Protein AF-A0A062X358-F1 (afdb_monomer_lite)

Foldseek 3Di:
DPVPVVVVVVVLLVVLLVVLLVCLLVCLLALDDLCNSQVSSVHHSLVQQVVNCVVPVGGSVVSSVVSLVVQLVVVVVVVPDDNVRSCNRRNVLEAEDQCQQVVVVVCVVVVWAWPADFDQDSRGWTWTWTADPVRRIHIYTHDD

Radius of gyration: 17.45 Å; chains: 1; bounding box: 49×27×59 Å

pLDDT: mean 87.18, std 8.8, range [48.97, 96.94]

Sequence (144 aa):
MTSRPVAARRLIDLARLRRVRDRIDREYARPLDVEALARGAHMSAGHLSREFRLAYGESPYAYLMARRIERAMALLRRGDLSVTEVCFAVGCSSLATAALDGTFARLQASGAEVVQEPTEQPYGVRDCASRDPAGNLIRINELR

Structure (mmCIF, N/CA/C/O backbone):
data_AF-A0A062X358-F1
#
_entry.id   AF-A0A062X358-F1
#
loop_
_atom_site.group_PDB
_atom_site.id
_atom_site.type_symbol
_atom_site.label_atom_id
_atom_site.label_alt_id
_atom_site.label_comp_id
_atom_site.label_asym_id
_atom_site.label_entity_id
_atom_site.label_seq_id
_atom_site.pdbx_PDB_ins_code
_atom_site.Cartn_x
_atom_site.Cartn_y
_atom_site.Cartn_z
_atom_site.occupancy
_atom_site.B_iso_or_equiv
_atom_site.auth_seq_id
_atom_site.auth_comp_id
_atom_site.auth_asym_id
_atom_site.auth_atom_id
_atom_site.pdbx_PDB_model_num
ATOM 1 N N . MET A 1 1 ? 24.614 -3.496 -34.310 1.00 48.97 1 MET A N 1
ATOM 2 C CA . MET A 1 1 ? 23.513 -4.493 -34.318 1.00 48.97 1 MET A CA 1
ATOM 3 C C . MET A 1 1 ? 23.232 -5.046 -32.907 1.00 48.97 1 MET A C 1
ATOM 5 O O . MET A 1 1 ? 23.305 -6.246 -32.696 1.00 48.97 1 MET A O 1
ATOM 9 N N . THR A 1 2 ? 22.865 -4.200 -31.932 1.00 52.94 2 THR A N 1
ATOM 10 C CA . THR A 1 2 ? 22.602 -4.612 -30.525 1.00 52.94 2 THR A CA 1
ATOM 11 C C . THR A 1 2 ? 21.231 -4.171 -29.981 1.00 52.94 2 THR A C 1
ATOM 13 O O . THR A 1 2 ? 20.929 -4.397 -28.814 1.00 52.94 2 THR A O 1
ATOM 16 N N . SER A 1 3 ? 20.348 -3.590 -30.804 1.00 60.31 3 SER A N 1
ATOM 17 C CA . SER A 1 3 ? 19.077 -3.004 -30.327 1.00 60.31 3 SER A CA 1
ATOM 18 C C . SER A 1 3 ? 17.925 -3.998 -30.127 1.00 60.31 3 SER A C 1
ATOM 20 O O . SER A 1 3 ? 17.006 -3.729 -29.355 1.00 60.31 3 SER A O 1
ATOM 22 N N . ARG A 1 4 ? 17.949 -5.158 -30.795 1.00 60.16 4 ARG A N 1
ATOM 23 C CA . ARG A 1 4 ? 16.839 -6.131 -30.782 1.00 60.16 4 ARG A CA 1
ATOM 24 C C . ARG A 1 4 ? 16.645 -6.858 -29.430 1.00 60.16 4 ARG A C 1
ATOM 26 O O . ARG A 1 4 ? 15.493 -6.992 -29.020 1.00 60.16 4 ARG A O 1
ATOM 33 N N . PRO A 1 5 ? 17.703 -7.252 -28.689 1.00 69.12 5 PRO A N 1
ATOM 34 C CA . PRO A 1 5 ? 17.562 -7.848 -27.354 1.00 69.12 5 PRO A CA 1
ATOM 35 C C . PRO A 1 5 ? 17.050 -6.848 -26.306 1.00 69.12 5 PRO A C 1
ATOM 37 O O . PRO A 1 5 ? 16.218 -7.191 -25.469 1.00 69.12 5 PRO A O 1
ATOM 40 N N . VAL A 1 6 ? 17.500 -5.590 -26.386 1.00 75.75 6 VAL A N 1
ATOM 41 C CA . VAL A 1 6 ? 17.104 -4.518 -25.456 1.00 75.75 6 VAL A CA 1
ATOM 42 C C . VAL A 1 6 ? 15.635 -4.137 -25.650 1.00 75.75 6 VAL A C 1
ATOM 44 O O . VAL A 1 6 ? 14.903 -3.997 -24.673 1.00 75.75 6 VAL A O 1
ATOM 47 N N . ALA A 1 7 ? 15.174 -4.025 -26.900 1.00 78.31 7 ALA A N 1
ATOM 48 C CA . ALA A 1 7 ? 13.772 -3.740 -27.203 1.00 78.31 7 ALA A CA 1
ATOM 49 C C . ALA A 1 7 ? 12.834 -4.865 -26.728 1.00 78.31 7 ALA A C 1
ATOM 51 O O . ALA A 1 7 ? 11.829 -4.590 -26.074 1.00 78.31 7 ALA A O 1
ATOM 52 N N . ALA A 1 8 ? 13.190 -6.131 -26.980 1.00 80.56 8 ALA A N 1
ATOM 53 C CA . ALA A 1 8 ? 12.416 -7.279 -26.503 1.00 80.56 8 ALA A CA 1
ATOM 54 C C . ALA A 1 8 ? 12.339 -7.315 -24.968 1.00 80.56 8 ALA A C 1
ATOM 56 O O . ALA A 1 8 ? 11.270 -7.557 -24.405 1.00 80.56 8 ALA A O 1
ATOM 57 N N . ARG A 1 9 ? 13.447 -7.003 -24.282 1.00 84.06 9 ARG A N 1
ATOM 58 C CA . ARG A 1 9 ? 13.462 -6.937 -22.820 1.00 84.06 9 ARG A CA 1
ATOM 59 C C . ARG A 1 9 ? 12.553 -5.833 -22.277 1.00 84.06 9 ARG A C 1
ATOM 61 O O . ARG A 1 9 ? 11.769 -6.102 -21.372 1.00 84.06 9 ARG A O 1
ATOM 68 N N . ARG A 1 10 ? 12.591 -4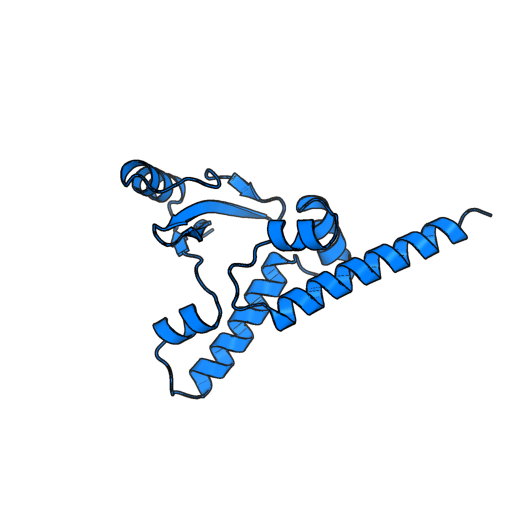.637 -22.873 1.00 86.12 10 ARG A N 1
ATOM 69 C CA . ARG A 1 10 ? 11.703 -3.523 -22.498 1.00 86.12 10 ARG A CA 1
ATOM 70 C C . ARG A 1 10 ? 10.225 -3.883 -22.645 1.00 86.12 10 ARG A C 1
ATOM 72 O O . ARG A 1 10 ? 9.439 -3.562 -21.763 1.00 86.12 10 ARG A O 1
ATOM 79 N N . LEU A 1 11 ? 9.845 -4.584 -23.715 1.00 90.38 11 LEU A N 1
ATOM 80 C CA . LEU A 1 11 ? 8.461 -5.037 -23.907 1.00 90.38 11 LEU A CA 1
ATOM 81 C C . LEU A 1 11 ? 8.021 -6.033 -22.824 1.00 90.38 11 LEU A C 1
ATOM 83 O O . LEU A 1 11 ? 6.904 -5.934 -22.318 1.00 90.38 11 LEU A O 1
ATOM 87 N N . ILE A 1 12 ? 8.899 -6.963 -22.434 1.00 89.75 12 ILE A N 1
ATOM 88 C CA . ILE A 1 12 ? 8.629 -7.914 -21.344 1.00 89.75 12 ILE A CA 1
ATOM 89 C C . ILE A 1 12 ? 8.436 -7.177 -20.018 1.00 89.75 12 ILE A C 1
ATOM 91 O O . ILE A 1 12 ? 7.502 -7.488 -19.275 1.00 89.75 12 ILE A O 1
ATOM 95 N N . ASP A 1 13 ? 9.297 -6.205 -19.721 1.00 89.94 13 ASP A N 1
ATOM 96 C CA . ASP A 1 13 ? 9.214 -5.445 -18.477 1.00 89.94 13 ASP A CA 1
ATOM 97 C C . ASP A 1 13 ? 7.946 -4.570 -18.452 1.00 89.94 13 ASP A C 1
ATOM 99 O O . ASP A 1 13 ? 7.197 -4.633 -17.479 1.00 89.94 13 ASP A O 1
ATOM 103 N N . LEU A 1 14 ? 7.578 -3.904 -19.553 1.00 92.56 14 LEU A N 1
ATOM 104 C CA . LEU A 1 14 ? 6.293 -3.194 -19.666 1.00 92.56 14 LEU A CA 1
ATOM 105 C C . LEU A 1 14 ? 5.080 -4.121 -19.488 1.00 92.56 14 LEU A C 1
ATOM 107 O O . LEU A 1 14 ? 4.120 -3.758 -18.809 1.00 92.56 14 LEU A O 1
ATOM 111 N N . ALA A 1 15 ? 5.118 -5.339 -20.037 1.00 94.81 15 ALA A N 1
ATOM 112 C CA . ALA A 1 15 ? 4.051 -6.318 -19.834 1.00 94.81 15 ALA A CA 1
ATOM 113 C C . ALA A 1 15 ? 3.939 -6.759 -18.362 1.00 94.81 15 ALA A C 1
ATOM 115 O O . ALA A 1 15 ? 2.835 -6.980 -17.862 1.00 94.81 15 ALA A O 1
ATOM 116 N N . ARG A 1 16 ? 5.064 -6.868 -17.639 1.00 94.94 16 ARG A N 1
ATOM 117 C CA . ARG A 1 16 ? 5.069 -7.131 -16.188 1.00 94.94 16 ARG A CA 1
ATOM 118 C C . ARG A 1 16 ? 4.468 -5.965 -15.408 1.00 94.94 16 ARG A C 1
ATOM 120 O O . ARG A 1 16 ? 3.607 -6.208 -14.568 1.00 94.94 16 ARG A O 1
ATOM 127 N N . LEU A 1 17 ? 4.861 -4.731 -15.717 1.00 96.56 17 LEU A N 1
ATOM 128 C CA . LEU A 1 17 ? 4.330 -3.529 -15.065 1.00 96.56 17 LEU A CA 1
ATOM 129 C C . LEU A 1 17 ? 2.823 -3.367 -15.301 1.00 96.56 17 LEU A C 1
ATOM 131 O O . LEU A 1 17 ? 2.082 -3.086 -14.359 1.00 96.56 17 LEU A O 1
ATOM 135 N N . ARG A 1 18 ? 2.345 -3.651 -16.518 1.00 96.69 18 ARG A N 1
ATOM 136 C CA . ARG A 1 18 ? 0.909 -3.666 -16.824 1.00 96.69 18 ARG A CA 1
ATOM 137 C C . ARG A 1 18 ? 0.158 -4.693 -15.981 1.00 96.69 18 ARG A C 1
ATOM 139 O O . ARG A 1 18 ? -0.851 -4.349 -15.383 1.00 96.69 18 ARG A O 1
ATOM 146 N N . ARG A 1 19 ? 0.681 -5.918 -15.850 1.00 95.94 19 ARG A N 1
ATOM 147 C CA . ARG A 1 19 ? 0.071 -6.940 -14.980 1.00 95.94 19 ARG A CA 1
ATOM 148 C C . ARG A 1 19 ? 0.013 -6.515 -13.513 1.00 95.94 19 ARG A C 1
ATOM 150 O O . ARG A 1 19 ? -0.948 -6.855 -12.830 1.00 95.94 19 ARG A O 1
ATOM 157 N N . VAL A 1 20 ? 1.018 -5.785 -13.023 1.00 96.38 20 VAL A N 1
ATOM 158 C CA . VAL A 1 20 ? 0.995 -5.214 -11.666 1.00 96.38 20 VAL A CA 1
ATOM 159 C C . VAL A 1 20 ? -0.146 -4.212 -11.530 1.00 96.38 20 VAL A C 1
ATOM 161 O O . VAL A 1 20 ? -0.925 -4.322 -10.587 1.00 96.38 20 VAL A O 1
ATOM 164 N N . ARG A 1 21 ? -0.288 -3.286 -12.484 1.00 96.94 21 ARG A N 1
ATOM 165 C CA . ARG A 1 21 ? -1.385 -2.310 -12.498 1.00 96.94 21 ARG A CA 1
ATOM 166 C C . ARG A 1 21 ? -2.756 -2.990 -12.555 1.00 96.94 21 ARG A C 1
ATOM 168 O O . ARG A 1 21 ? -3.600 -2.707 -11.713 1.00 96.94 21 ARG A O 1
ATOM 175 N N . ASP A 1 22 ? -2.938 -3.941 -13.470 1.00 96.62 22 ASP A N 1
ATOM 176 C CA . ASP A 1 22 ? -4.192 -4.691 -13.621 1.00 96.62 22 ASP A CA 1
ATOM 177 C C . ASP A 1 22 ? -4.554 -5.441 -12.325 1.00 96.62 22 ASP A C 1
ATOM 179 O O . ASP A 1 22 ? -5.718 -5.512 -11.924 1.00 96.62 22 ASP A O 1
ATOM 183 N N . ARG A 1 23 ? -3.548 -5.985 -11.626 1.00 95.19 23 ARG A N 1
ATOM 184 C CA . ARG A 1 23 ? -3.743 -6.625 -10.323 1.00 95.19 23 ARG A CA 1
ATOM 185 C C . ARG A 1 23 ? -4.171 -5.622 -9.255 1.00 95.19 23 ARG A C 1
ATOM 187 O O . ARG A 1 23 ? -5.081 -5.946 -8.499 1.00 95.19 23 ARG A O 1
ATOM 194 N N . ILE A 1 24 ? -3.556 -4.439 -9.190 1.00 94.56 24 ILE A N 1
ATOM 195 C CA . ILE A 1 24 ? -3.981 -3.377 -8.263 1.00 94.56 24 ILE A CA 1
ATOM 196 C C . ILE A 1 24 ? -5.445 -3.009 -8.527 1.00 94.56 24 ILE A C 1
ATOM 198 O O . ILE A 1 24 ? -6.247 -3.003 -7.599 1.00 94.56 24 ILE A O 1
ATOM 202 N N . ASP A 1 25 ? -5.812 -2.784 -9.788 1.00 95.44 25 ASP A N 1
ATOM 203 C CA . ASP A 1 25 ? -7.169 -2.385 -10.174 1.00 95.44 25 ASP A CA 1
ATOM 204 C C . ASP A 1 25 ? -8.234 -3.419 -9.795 1.00 95.44 25 ASP A C 1
ATOM 206 O O . ASP A 1 25 ? -9.351 -3.054 -9.421 1.00 95.44 25 ASP A O 1
ATOM 210 N N . ARG A 1 26 ? -7.891 -4.707 -9.870 1.00 94.94 26 ARG A N 1
ATOM 211 C CA . ARG A 1 26 ? -8.790 -5.815 -9.530 1.00 94.94 26 ARG A CA 1
ATOM 212 C C . ARG A 1 26 ? -8.833 -6.122 -8.034 1.00 94.94 26 ARG A C 1
ATOM 214 O O . ARG A 1 26 ? -9.875 -6.516 -7.522 1.00 94.94 26 ARG A O 1
ATOM 221 N N . GLU A 1 27 ? -7.701 -6.008 -7.346 1.00 92.44 27 GLU A N 1
ATOM 222 C CA . GLU A 1 27 ? -7.503 -6.526 -5.986 1.00 92.44 27 GLU A CA 1
ATOM 223 C C . GLU A 1 27 ? -7.247 -5.421 -4.951 1.00 92.44 27 GLU A C 1
ATOM 225 O O . GLU A 1 27 ? -6.766 -5.719 -3.859 1.00 92.44 27 GLU A O 1
ATOM 230 N N . TYR A 1 28 ? -7.582 -4.160 -5.252 1.00 90.94 28 TYR A N 1
ATOM 231 C CA . TYR A 1 28 ? -7.297 -3.007 -4.384 1.00 90.94 28 TYR A CA 1
ATOM 232 C C . TYR A 1 28 ? -7.769 -3.186 -2.931 1.00 90.94 28 TYR A C 1
ATOM 234 O O . TYR A 1 28 ? -7.111 -2.697 -2.014 1.00 90.94 28 TYR A O 1
ATOM 242 N N . ALA A 1 29 ? -8.878 -3.899 -2.710 1.00 88.19 29 ALA A N 1
ATOM 243 C CA . ALA A 1 29 ? -9.462 -4.121 -1.386 1.00 88.19 29 ALA A CA 1
ATOM 244 C C . ALA A 1 29 ? -8.742 -5.197 -0.552 1.00 88.19 29 ALA A C 1
ATOM 246 O O . ALA A 1 29 ? -8.976 -5.313 0.647 1.00 88.19 29 ALA A O 1
ATOM 247 N N . ARG A 1 30 ? -7.860 -6.001 -1.159 1.00 85.56 30 ARG A N 1
ATOM 248 C CA . ARG A 1 30 ? -7.078 -7.016 -0.436 1.00 85.56 30 ARG A CA 1
ATOM 249 C C . ARG A 1 30 ? -5.952 -6.352 0.367 1.00 85.56 30 ARG A C 1
ATOM 251 O O . ARG A 1 30 ? -5.548 -5.242 0.012 1.00 85.56 30 ARG A O 1
ATOM 258 N N . PRO A 1 31 ? -5.387 -7.023 1.393 1.00 76.19 31 PRO A N 1
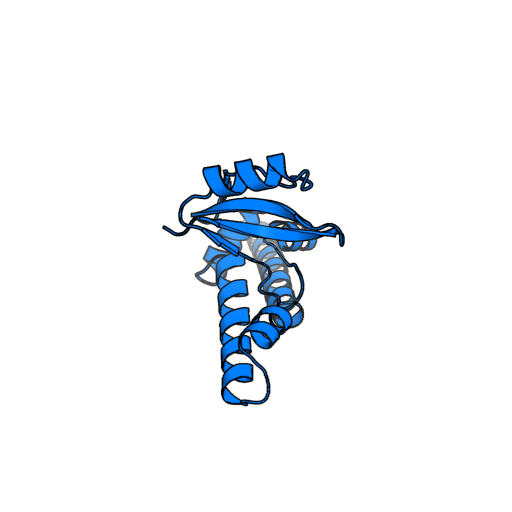ATOM 259 C CA . PRO A 1 31 ? -4.173 -6.575 2.082 1.00 76.19 31 PRO A CA 1
ATOM 260 C C . PRO A 1 31 ? -2.963 -6.686 1.139 1.00 76.19 31 PRO A C 1
ATOM 262 O O . PRO A 1 31 ? -2.166 -7.619 1.200 1.00 76.19 31 PRO A O 1
ATOM 265 N N . LEU A 1 32 ? -2.897 -5.762 0.185 1.00 78.38 32 LEU A N 1
ATOM 266 C CA . LEU A 1 32 ? -1.920 -5.707 -0.884 1.00 78.38 32 LEU A CA 1
ATOM 267 C C . LEU A 1 32 ? -0.859 -4.666 -0.533 1.00 78.38 32 LEU A C 1
ATOM 269 O O . LEU A 1 32 ? -1.186 -3.517 -0.244 1.00 78.38 32 LEU A O 1
ATOM 273 N N . ASP A 1 33 ? 0.404 -5.072 -0.589 1.00 79.38 33 ASP A N 1
ATOM 274 C CA . ASP A 1 33 ? 1.562 -4.203 -0.418 1.00 79.38 33 ASP A CA 1
ATOM 275 C C . ASP A 1 33 ? 2.513 -4.302 -1.623 1.00 79.38 33 ASP A C 1
ATOM 277 O O . ASP A 1 33 ? 2.352 -5.136 -2.525 1.00 79.38 33 ASP A O 1
ATOM 281 N N . VAL A 1 34 ? 3.505 -3.408 -1.664 1.00 83.94 34 VAL A N 1
ATOM 282 C CA . VAL A 1 34 ? 4.486 -3.349 -2.761 1.00 83.94 34 VAL A CA 1
ATOM 283 C C . VAL A 1 34 ? 5.269 -4.658 -2.872 1.00 83.94 34 VAL A C 1
ATOM 285 O O . VAL A 1 34 ? 5.555 -5.110 -3.979 1.00 83.94 34 VAL A O 1
ATOM 288 N N . GLU A 1 35 ? 5.556 -5.310 -1.748 1.00 85.38 35 GLU A N 1
ATOM 289 C CA . GLU A 1 35 ? 6.264 -6.590 -1.702 1.00 85.38 35 GLU A CA 1
ATOM 290 C C . GLU A 1 35 ? 5.449 -7.725 -2.343 1.00 85.38 35 GLU A C 1
ATOM 292 O O . GLU A 1 35 ? 5.957 -8.488 -3.169 1.00 85.38 35 GLU A O 1
ATOM 297 N N . ALA A 1 36 ? 4.153 -7.826 -2.043 1.00 86.44 36 ALA A N 1
ATOM 298 C CA . ALA A 1 36 ? 3.253 -8.802 -2.650 1.00 86.44 36 ALA A CA 1
ATOM 299 C C . ALA A 1 36 ? 3.084 -8.582 -4.158 1.00 86.44 36 ALA A C 1
ATOM 301 O O . ALA A 1 36 ? 2.944 -9.555 -4.912 1.00 86.44 36 ALA A O 1
ATOM 302 N N . LEU A 1 37 ? 3.099 -7.328 -4.611 1.00 90.25 37 LEU A N 1
ATOM 303 C CA . LEU A 1 37 ? 3.092 -6.977 -6.031 1.00 90.25 37 LEU A CA 1
ATOM 304 C C . LEU A 1 37 ? 4.406 -7.373 -6.715 1.00 90.25 37 LEU A C 1
ATOM 306 O O . LEU A 1 37 ? 4.378 -8.010 -7.769 1.00 90.25 37 LEU A O 1
ATOM 310 N N . ALA A 1 38 ? 5.539 -7.059 -6.088 1.00 91.25 38 ALA A N 1
ATOM 311 C CA . ALA A 1 38 ? 6.876 -7.344 -6.596 1.00 91.25 38 ALA A CA 1
ATOM 312 C C . ALA A 1 38 ? 7.128 -8.849 -6.746 1.00 91.25 38 ALA A C 1
ATOM 314 O O . ALA A 1 38 ? 7.565 -9.293 -7.813 1.00 91.25 38 ALA A O 1
ATOM 315 N N . ARG A 1 39 ? 6.724 -9.649 -5.747 1.00 90.69 39 ARG A N 1
ATOM 316 C CA . ARG A 1 39 ? 6.752 -11.120 -5.826 1.00 90.69 39 ARG A CA 1
ATOM 317 C C . ARG A 1 39 ? 5.985 -11.645 -7.041 1.00 90.69 39 ARG A C 1
ATOM 319 O O . ARG A 1 39 ? 6.510 -12.475 -7.776 1.00 90.69 39 ARG A O 1
ATOM 326 N N . GLY A 1 40 ? 4.784 -11.121 -7.298 1.00 88.31 40 GLY A N 1
ATOM 327 C CA . GLY A 1 40 ? 3.970 -11.512 -8.458 1.00 88.31 40 GLY A CA 1
ATOM 328 C C . GLY A 1 40 ? 4.542 -11.073 -9.814 1.00 88.31 40 GLY A C 1
ATOM 329 O O . GLY A 1 40 ? 4.195 -11.649 -10.842 1.00 88.31 40 GLY A O 1
ATOM 330 N N . ALA A 1 41 ? 5.423 -10.070 -9.831 1.00 91.38 41 ALA A N 1
ATOM 331 C CA . ALA A 1 41 ? 6.099 -9.580 -11.032 1.00 91.38 41 ALA A CA 1
ATOM 332 C C . ALA A 1 41 ? 7.501 -10.181 -11.242 1.00 91.38 41 ALA A C 1
ATOM 334 O O . ALA A 1 41 ? 8.141 -9.877 -12.253 1.00 91.38 41 ALA A O 1
ATOM 335 N N . HIS A 1 42 ? 7.975 -11.022 -10.313 1.00 91.81 42 HIS A N 1
ATOM 336 C CA . HIS A 1 42 ? 9.356 -11.512 -10.244 1.00 91.81 42 HIS A CA 1
ATOM 337 C C . HIS A 1 42 ? 10.388 -10.368 -10.236 1.00 91.81 42 HIS A C 1
ATOM 339 O O . HIS A 1 42 ? 11.378 -10.390 -10.970 1.00 91.81 42 HIS A O 1
ATOM 345 N N . MET A 1 43 ? 10.129 -9.344 -9.421 1.00 92.06 43 MET A N 1
ATOM 346 C CA . MET A 1 43 ? 10.999 -8.183 -9.215 1.00 92.06 43 MET A CA 1
ATOM 347 C C . MET A 1 43 ? 11.250 -7.978 -7.719 1.00 92.06 43 MET A C 1
ATOM 349 O O . MET A 1 43 ? 10.449 -8.404 -6.892 1.00 92.06 43 MET A O 1
ATOM 353 N N . SER A 1 44 ? 12.337 -7.289 -7.362 1.00 92.81 44 SER A N 1
ATOM 354 C CA . SER A 1 44 ? 12.452 -6.706 -6.021 1.00 92.81 44 SER A CA 1
ATOM 355 C C . SER A 1 44 ? 11.525 -5.492 -5.896 1.00 92.81 44 SER A C 1
ATOM 357 O O . SER A 1 44 ? 11.255 -4.815 -6.893 1.00 92.81 44 SER A O 1
ATOM 359 N N . ALA A 1 45 ? 11.056 -5.177 -4.686 1.00 88.62 45 ALA A N 1
ATOM 360 C CA . ALA A 1 45 ? 10.149 -4.048 -4.454 1.00 88.62 45 ALA A CA 1
ATOM 361 C C . ALA A 1 45 ? 10.742 -2.694 -4.874 1.00 88.62 45 ALA A C 1
ATOM 363 O O . ALA A 1 45 ? 10.046 -1.870 -5.474 1.00 88.62 45 ALA A O 1
ATOM 364 N N . GLY A 1 46 ? 12.040 -2.481 -4.636 1.00 90.12 46 GLY A N 1
ATOM 365 C CA . GLY A 1 46 ? 12.745 -1.276 -5.079 1.00 90.12 46 GLY A CA 1
ATOM 366 C C . GLY A 1 46 ? 12.823 -1.162 -6.606 1.00 90.12 46 GLY A C 1
ATOM 367 O O . GLY A 1 46 ? 12.554 -0.095 -7.159 1.00 90.12 46 GLY A O 1
ATOM 368 N N . HIS A 1 47 ? 13.128 -2.266 -7.302 1.00 92.81 47 HIS A N 1
ATOM 369 C CA . HIS A 1 47 ? 13.150 -2.286 -8.767 1.00 92.81 47 HIS A CA 1
ATOM 370 C C . HIS A 1 47 ? 11.752 -2.041 -9.338 1.00 92.81 47 HIS A C 1
ATOM 372 O O . HIS A 1 47 ? 11.592 -1.150 -10.168 1.00 92.81 47 HIS A O 1
ATOM 378 N N . LEU A 1 48 ? 10.734 -2.749 -8.834 1.00 93.94 48 LEU A N 1
ATOM 379 C CA . LEU A 1 48 ? 9.349 -2.539 -9.246 1.00 93.94 48 LEU A CA 1
ATOM 380 C C . LEU A 1 48 ? 8.934 -1.076 -9.058 1.00 93.94 48 LEU A C 1
ATOM 382 O O . LEU A 1 48 ? 8.381 -0.480 -9.974 1.00 93.94 48 LEU A O 1
ATOM 386 N N . SER A 1 49 ? 9.214 -0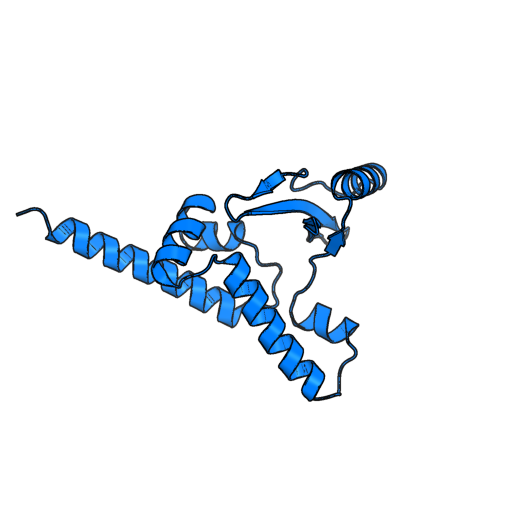.490 -7.892 1.00 92.81 49 SER A N 1
ATOM 387 C CA . SER A 1 49 ? 8.811 0.886 -7.586 1.00 92.81 49 SER A CA 1
ATOM 388 C C . SER A 1 49 ? 9.414 1.897 -8.555 1.00 92.81 49 SER A C 1
ATOM 390 O O . SER A 1 49 ? 8.713 2.800 -9.011 1.00 92.81 49 SER A O 1
ATOM 392 N N . ARG A 1 50 ? 10.698 1.733 -8.896 1.00 93.06 50 ARG A N 1
ATOM 393 C CA . ARG A 1 50 ? 11.382 2.601 -9.857 1.00 93.06 50 ARG A CA 1
ATOM 394 C C . ARG A 1 50 ? 10.799 2.458 -11.260 1.00 93.06 50 ARG A C 1
ATOM 396 O O . ARG A 1 50 ? 10.419 3.463 -11.850 1.00 93.06 50 ARG A O 1
ATOM 403 N N . GLU A 1 51 ? 10.698 1.237 -11.780 1.00 95.00 51 GLU A N 1
ATOM 404 C CA . GLU A 1 51 ? 10.225 1.019 -13.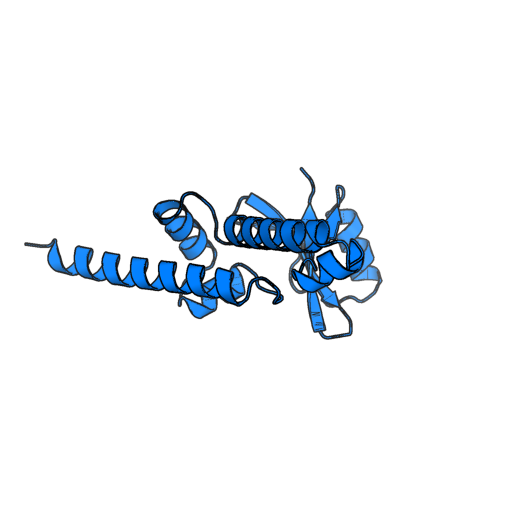154 1.00 95.00 51 GLU A CA 1
ATOM 405 C C . GLU A 1 51 ? 8.745 1.381 -13.316 1.00 95.00 51 GLU A C 1
ATOM 407 O O . GLU A 1 51 ? 8.354 1.959 -14.327 1.00 95.00 51 GLU A O 1
ATOM 412 N N . PHE A 1 52 ? 7.918 1.110 -12.304 1.00 95.75 52 PHE A N 1
ATOM 413 C CA . PHE A 1 52 ? 6.509 1.497 -12.313 1.00 95.75 52 PHE A CA 1
ATOM 414 C C . PHE A 1 52 ? 6.354 3.022 -12.335 1.00 95.75 52 PHE A C 1
ATOM 416 O O . PHE A 1 52 ? 5.561 3.532 -13.121 1.00 95.75 52 PHE A O 1
ATOM 423 N N . ARG A 1 53 ? 7.170 3.758 -11.564 1.00 95.06 53 ARG A N 1
ATOM 424 C CA . ARG A 1 53 ? 7.195 5.228 -11.608 1.00 95.06 53 ARG A CA 1
ATOM 425 C C . ARG A 1 53 ? 7.639 5.758 -12.964 1.00 95.06 53 ARG A C 1
ATOM 427 O O . ARG A 1 53 ? 7.032 6.697 -13.463 1.00 95.06 53 ARG A O 1
ATOM 434 N N . LEU A 1 54 ? 8.648 5.149 -13.582 1.00 94.69 54 LEU A N 1
ATOM 435 C CA . LEU A 1 54 ? 9.074 5.524 -14.932 1.00 94.69 54 LEU A CA 1
ATOM 436 C C . LEU A 1 54 ? 7.974 5.280 -15.977 1.00 94.69 54 LEU A C 1
ATOM 438 O O . LEU A 1 54 ? 7.833 6.070 -16.905 1.00 94.69 54 LEU A O 1
ATOM 442 N N . ALA A 1 55 ? 7.193 4.207 -15.829 1.00 95.50 55 ALA A N 1
ATOM 443 C CA . ALA A 1 55 ? 6.149 3.841 -16.783 1.00 95.50 55 ALA A CA 1
ATOM 444 C C . ALA A 1 55 ? 4.814 4.580 -16.575 1.00 95.50 55 ALA A C 1
ATOM 446 O O . ALA A 1 55 ? 4.111 4.836 -17.551 1.00 95.50 55 ALA A O 1
ATOM 447 N N . TYR A 1 56 ? 4.444 4.892 -15.328 1.00 94.75 56 TYR A N 1
ATOM 448 C CA . TYR A 1 56 ? 3.109 5.393 -14.966 1.00 94.75 56 TYR A CA 1
ATOM 449 C C . TYR A 1 56 ? 3.109 6.717 -14.190 1.00 94.75 56 TYR A C 1
ATOM 451 O O . TYR A 1 56 ? 2.039 7.239 -13.900 1.00 94.75 56 TYR A O 1
ATOM 459 N N . GLY A 1 57 ? 4.275 7.280 -13.867 1.00 94.75 57 GLY A N 1
ATOM 460 C CA . GLY A 1 57 ? 4.413 8.581 -13.201 1.00 94.75 57 GLY A CA 1
ATOM 461 C C . GLY A 1 57 ? 4.407 8.536 -11.669 1.00 94.75 57 GLY A C 1
ATOM 462 O O . GLY A 1 57 ? 4.866 9.479 -11.033 1.00 94.75 57 GLY A O 1
ATOM 463 N N . GLU A 1 58 ? 3.977 7.434 -11.054 1.00 92.44 58 GLU A N 1
ATOM 464 C CA . GLU A 1 58 ? 3.886 7.291 -9.594 1.00 92.44 58 GLU A CA 1
ATOM 465 C C . GLU A 1 58 ? 4.343 5.908 -9.105 1.00 92.44 58 GLU A C 1
ATOM 467 O O . GLU A 1 58 ? 4.584 5.010 -9.903 1.00 92.44 58 GLU A O 1
ATOM 472 N N . SER A 1 59 ? 4.527 5.717 -7.794 1.00 92.38 59 SER A N 1
ATOM 473 C CA . SER A 1 59 ? 4.895 4.394 -7.258 1.00 92.38 59 SER A CA 1
ATOM 474 C C . SER A 1 59 ? 3.683 3.443 -7.227 1.00 92.38 59 SER A C 1
ATOM 476 O O . SER A 1 59 ? 2.545 3.908 -7.165 1.00 92.38 59 SER A O 1
ATOM 478 N N . PRO A 1 60 ? 3.889 2.111 -7.175 1.00 91.81 60 PRO A N 1
ATOM 479 C CA . PRO A 1 60 ? 2.788 1.154 -7.029 1.00 91.81 60 PRO A CA 1
ATOM 480 C C . PRO A 1 60 ? 1.947 1.398 -5.770 1.00 91.81 60 PRO A C 1
ATOM 482 O O . PRO A 1 60 ? 0.736 1.197 -5.785 1.00 91.81 60 PRO A O 1
ATOM 485 N N . TYR A 1 61 ? 2.590 1.846 -4.685 1.00 88.25 61 TYR A N 1
ATOM 486 C CA . TYR A 1 61 ? 1.911 2.212 -3.445 1.00 88.25 61 TYR A CA 1
ATOM 487 C C . TYR A 1 61 ? 0.986 3.419 -3.642 1.00 88.25 61 TYR A C 1
ATOM 489 O O . TYR A 1 61 ? -0.189 3.341 -3.293 1.00 88.25 61 TYR A O 1
ATOM 497 N N . ALA A 1 62 ? 1.497 4.504 -4.236 1.00 86.56 62 ALA A N 1
ATOM 498 C CA . ALA A 1 62 ? 0.710 5.707 -4.505 1.00 86.56 62 ALA A CA 1
ATOM 499 C C . ALA A 1 62 ? -0.491 5.391 -5.411 1.00 86.56 62 ALA A C 1
ATOM 501 O O . ALA A 1 62 ? -1.621 5.730 -5.059 1.00 86.56 62 ALA A O 1
ATOM 502 N N . TYR A 1 63 ? -0.266 4.605 -6.471 1.00 93.75 63 TYR A N 1
ATOM 503 C CA . TYR A 1 63 ? -1.325 4.143 -7.367 1.00 93.75 63 TYR A CA 1
ATOM 504 C C . TYR A 1 63 ? -2.408 3.350 -6.617 1.00 93.75 63 TYR A C 1
ATOM 506 O O . TYR A 1 63 ? -3.599 3.621 -6.759 1.00 93.75 63 TYR A O 1
ATOM 514 N N . LEU A 1 64 ? -2.015 2.386 -5.772 1.00 90.88 64 LEU A N 1
ATOM 515 C CA . LEU A 1 64 ? -2.953 1.608 -4.955 1.00 90.88 64 LEU A CA 1
ATOM 516 C C . LEU A 1 64 ? -3.770 2.503 -4.013 1.00 90.88 64 LEU A C 1
ATOM 518 O O . LEU A 1 64 ? -4.986 2.329 -3.921 1.00 90.88 64 LEU A O 1
ATOM 522 N N . MET A 1 65 ? -3.135 3.464 -3.335 1.00 88.00 65 MET A N 1
ATOM 523 C CA . MET A 1 65 ? -3.838 4.401 -2.451 1.00 88.00 65 MET A CA 1
ATOM 524 C C . MET A 1 65 ? -4.830 5.270 -3.226 1.00 88.00 65 MET A C 1
ATOM 526 O O . MET A 1 65 ? -5.977 5.398 -2.800 1.00 88.00 65 MET A O 1
ATOM 530 N N . ALA A 1 66 ? -4.436 5.791 -4.390 1.00 90.31 66 ALA A N 1
ATOM 531 C CA . ALA A 1 66 ? -5.323 6.560 -5.257 1.00 90.31 66 ALA A CA 1
ATOM 532 C C . ALA A 1 66 ? -6.554 5.736 -5.667 1.00 90.31 66 ALA A C 1
ATOM 534 O O . ALA A 1 66 ? -7.686 6.185 -5.482 1.00 90.31 66 ALA A O 1
ATOM 535 N N . ARG A 1 67 ? -6.363 4.481 -6.103 1.00 92.94 67 ARG A N 1
ATOM 536 C CA . ARG A 1 67 ? -7.484 3.585 -6.441 1.00 92.94 67 ARG A CA 1
ATOM 537 C C . ARG A 1 67 ? -8.409 3.319 -5.256 1.00 92.94 67 ARG A C 1
ATOM 539 O O . ARG A 1 67 ? -9.627 3.288 -5.435 1.00 92.94 67 ARG A O 1
ATOM 546 N N . ARG A 1 68 ? -7.868 3.147 -4.045 1.00 92.25 68 ARG A N 1
ATOM 547 C CA . ARG A 1 68 ? -8.684 2.979 -2.830 1.00 92.25 68 ARG A CA 1
ATOM 548 C C . ARG A 1 68 ? -9.499 4.229 -2.514 1.00 92.25 68 ARG A C 1
ATOM 550 O O . ARG A 1 68 ? -10.689 4.102 -2.241 1.00 92.25 68 ARG A O 1
ATOM 557 N N . ILE A 1 69 ? -8.898 5.415 -2.610 1.00 90.94 69 ILE A N 1
ATOM 558 C CA . ILE A 1 69 ? -9.582 6.696 -2.385 1.00 90.94 69 ILE A CA 1
ATOM 559 C C . ILE A 1 69 ? -10.704 6.892 -3.407 1.00 90.94 69 ILE A C 1
ATOM 561 O O . ILE A 1 69 ? -11.835 7.180 -3.021 1.00 90.94 69 ILE A O 1
ATOM 565 N N . GLU A 1 70 ? -10.441 6.665 -4.695 1.00 93.69 70 GLU A N 1
ATOM 566 C CA . GLU A 1 70 ? -11.457 6.758 -5.750 1.00 93.69 70 GLU A CA 1
ATOM 567 C C . GLU A 1 70 ? -12.676 5.870 -5.457 1.00 93.69 70 GLU A C 1
ATOM 569 O O . GLU A 1 70 ? -13.827 6.300 -5.592 1.00 93.69 70 GLU A O 1
ATOM 574 N N . ARG A 1 71 ? -12.430 4.625 -5.030 1.00 94.81 71 ARG A N 1
ATOM 575 C CA . ARG A 1 71 ? -13.485 3.667 -4.676 1.00 94.81 71 ARG A CA 1
ATOM 576 C C . ARG A 1 71 ? -14.203 4.056 -3.388 1.00 94.81 71 ARG A C 1
ATOM 578 O O . ARG A 1 71 ? -15.427 3.961 -3.346 1.00 94.81 71 ARG A O 1
ATOM 585 N N . ALA A 1 72 ? -13.485 4.565 -2.389 1.00 91.88 72 ALA A N 1
ATOM 586 C CA . ALA A 1 72 ? -14.068 5.054 -1.144 1.00 91.88 72 ALA A CA 1
ATOM 587 C C . ALA A 1 72 ? -15.003 6.239 -1.402 1.00 91.88 72 ALA A C 1
ATOM 589 O O . ALA A 1 72 ? -16.144 6.234 -0.951 1.00 91.88 72 ALA A O 1
ATOM 590 N N . MET A 1 73 ? -14.568 7.213 -2.205 1.00 92.31 73 MET A N 1
ATOM 591 C CA . MET A 1 73 ? -15.395 8.356 -2.595 1.00 92.31 73 MET A CA 1
ATOM 592 C C . MET A 1 73 ? -16.666 7.921 -3.332 1.00 92.31 73 MET A C 1
ATOM 594 O O . MET A 1 73 ? -17.724 8.514 -3.132 1.00 92.31 73 MET A O 1
ATOM 598 N N . ALA A 1 74 ? -16.585 6.892 -4.182 1.00 93.56 74 ALA A N 1
ATOM 599 C CA . ALA A 1 74 ? -17.760 6.346 -4.857 1.00 93.56 74 ALA A CA 1
ATOM 600 C C . ALA A 1 74 ? -18.756 5.712 -3.871 1.00 93.56 74 ALA A C 1
ATOM 602 O O . ALA A 1 74 ? -19.956 5.945 -4.002 1.00 93.56 74 ALA A O 1
ATOM 603 N N . LEU A 1 75 ? -18.270 4.964 -2.875 1.00 92.31 75 LEU A N 1
ATOM 604 C CA . LEU A 1 75 ? -19.111 4.368 -1.833 1.00 92.31 75 LEU A CA 1
ATOM 605 C C . LEU A 1 75 ? -19.729 5.429 -0.910 1.00 92.31 75 LEU A C 1
ATOM 607 O O . LEU A 1 75 ? -20.921 5.365 -0.631 1.00 92.31 75 LEU A O 1
ATOM 611 N N . LEU A 1 76 ? -18.960 6.442 -0.503 1.00 91.06 76 LEU A N 1
ATOM 612 C CA . LEU A 1 76 ? -19.454 7.540 0.336 1.00 91.06 76 LEU A CA 1
ATOM 613 C C . LEU A 1 76 ? -20.544 8.354 -0.366 1.00 91.06 76 LEU A C 1
ATOM 615 O O . LEU A 1 76 ? -21.548 8.689 0.252 1.00 91.06 76 LEU A O 1
ATOM 619 N N . ARG A 1 77 ? -20.393 8.625 -1.671 1.00 94.00 77 ARG A N 1
ATOM 620 C CA . ARG A 1 77 ? -21.430 9.315 -2.460 1.00 94.00 77 ARG A CA 1
ATOM 621 C C . ARG A 1 77 ? -22.739 8.534 -2.556 1.00 94.00 77 ARG A C 1
ATOM 623 O O . ARG A 1 77 ? -23.776 9.152 -2.763 1.00 94.00 77 ARG A O 1
ATOM 630 N N . ARG A 1 78 ? -22.695 7.203 -2.440 1.00 94.00 78 ARG A N 1
ATOM 631 C CA . ARG A 1 78 ? -23.895 6.360 -2.444 1.00 94.00 78 ARG A CA 1
ATOM 632 C C . ARG A 1 78 ? -24.714 6.534 -1.157 1.00 94.00 78 ARG A C 1
ATOM 634 O O . ARG A 1 78 ? -25.928 6.438 -1.228 1.00 94.00 78 ARG A O 1
ATOM 641 N N . GLY A 1 79 ? -24.065 6.819 -0.023 1.00 89.50 79 GLY A N 1
ATOM 642 C CA . GLY A 1 79 ? -24.725 7.132 1.254 1.00 89.50 79 GLY A CA 1
ATOM 643 C C . GLY A 1 79 ? -25.165 5.928 2.098 1.00 89.50 79 GLY A C 1
ATOM 644 O O . GLY A 1 79 ? -25.685 6.123 3.190 1.00 89.50 79 GLY A O 1
ATOM 645 N N . ASP A 1 80 ? -24.920 4.701 1.630 1.00 90.88 80 ASP A N 1
ATOM 646 C CA . ASP A 1 80 ? -25.436 3.471 2.257 1.00 90.88 80 ASP A CA 1
ATOM 647 C C . ASP A 1 80 ? -24.469 2.828 3.269 1.00 90.88 80 ASP A C 1
ATOM 649 O O . ASP A 1 80 ? -24.815 1.835 3.901 1.00 90.88 80 ASP A O 1
ATOM 653 N N . LEU A 1 81 ? -23.244 3.349 3.389 1.00 89.56 81 LEU A N 1
ATOM 654 C CA . LEU A 1 81 ? -22.203 2.824 4.274 1.00 89.56 81 LEU A CA 1
ATOM 655 C C . LEU A 1 81 ? -21.649 3.934 5.166 1.00 89.56 81 LEU A C 1
ATOM 657 O O . LEU A 1 81 ? -21.417 5.057 4.711 1.00 89.56 81 LEU A O 1
ATOM 661 N N . SER A 1 82 ? -21.364 3.598 6.420 1.00 89.19 82 SER A N 1
ATOM 662 C CA . SER A 1 82 ? -20.585 4.446 7.319 1.00 89.19 82 SER A CA 1
ATOM 663 C C . SER A 1 82 ? -19.139 4.595 6.831 1.00 89.19 82 SER A C 1
ATOM 665 O O . SER A 1 82 ? -18.606 3.754 6.104 1.00 89.19 82 SER A O 1
ATOM 667 N N . VAL A 1 83 ? -18.456 5.650 7.285 1.00 82.50 83 VAL A N 1
ATOM 668 C CA . VAL A 1 83 ? -17.032 5.880 6.976 1.00 82.50 83 VAL A CA 1
ATOM 669 C C . VAL A 1 83 ? -16.175 4.667 7.357 1.00 82.50 83 VAL A C 1
ATOM 671 O O . VAL A 1 83 ? -15.299 4.265 6.595 1.00 82.50 83 VAL A O 1
ATOM 674 N N . THR A 1 84 ? -16.460 4.045 8.502 1.00 83.25 84 THR A N 1
ATOM 675 C CA . THR A 1 84 ? -15.754 2.848 8.972 1.00 83.25 84 THR A CA 1
ATOM 676 C C . THR A 1 84 ? -15.961 1.657 8.036 1.00 83.25 84 THR A C 1
ATOM 678 O O . THR A 1 84 ? -14.987 1.012 7.652 1.00 83.25 84 THR A O 1
ATOM 681 N N . GLU A 1 85 ? -17.198 1.383 7.616 1.00 84.88 85 GLU A N 1
ATOM 682 C CA . GLU A 1 85 ? -17.492 0.305 6.660 1.00 84.88 85 GLU A CA 1
ATOM 683 C C . GLU A 1 85 ? -16.827 0.552 5.305 1.00 84.88 85 GLU A C 1
ATOM 685 O O . GLU A 1 85 ? -16.291 -0.379 4.704 1.00 84.88 85 GLU A O 1
ATOM 690 N N . VAL A 1 86 ? -16.786 1.808 4.847 1.00 86.81 86 VAL A N 1
ATOM 691 C CA . VAL A 1 86 ? -16.067 2.179 3.623 1.00 86.81 86 VAL A CA 1
ATOM 692 C C . VAL A 1 86 ? -14.571 1.895 3.754 1.00 86.81 86 VAL A C 1
ATOM 694 O O . VAL A 1 86 ? -14.003 1.301 2.838 1.00 86.81 86 VAL A O 1
ATOM 697 N N . CYS A 1 87 ? -13.935 2.258 4.874 1.00 83.94 87 CYS A N 1
ATOM 698 C CA . CYS A 1 87 ? -12.517 1.973 5.118 1.00 83.94 87 CYS A CA 1
ATOM 699 C C . CYS A 1 87 ? -12.209 0.474 4.995 1.00 83.94 87 CYS A C 1
ATOM 701 O O . CYS A 1 87 ? -11.272 0.098 4.284 1.00 83.94 87 CYS A O 1
ATOM 703 N N . PHE A 1 88 ? -13.026 -0.384 5.612 1.00 84.38 88 PHE A N 1
ATOM 704 C CA . PHE A 1 88 ? -12.876 -1.834 5.480 1.00 84.38 88 PHE A CA 1
ATOM 705 C C . PHE A 1 88 ? -13.128 -2.315 4.045 1.00 84.38 88 PHE A C 1
ATOM 707 O O . PHE A 1 88 ? -12.338 -3.096 3.514 1.00 84.38 88 PHE A O 1
ATOM 714 N N . ALA A 1 89 ? -14.169 -1.809 3.379 1.00 87.25 89 ALA A N 1
ATOM 715 C CA . ALA A 1 89 ? -14.540 -2.217 2.023 1.00 87.25 89 ALA A CA 1
ATOM 716 C C . ALA A 1 89 ? -13.466 -1.901 0.968 1.00 87.25 89 ALA A C 1
ATOM 718 O O . ALA A 1 89 ? -13.347 -2.618 -0.027 1.00 87.25 89 ALA A O 1
ATOM 719 N N . VAL A 1 90 ? -12.673 -0.843 1.163 1.00 89.25 90 VAL A N 1
ATOM 720 C CA . VAL A 1 90 ? -11.570 -0.495 0.251 1.00 89.25 90 VAL A CA 1
ATOM 721 C C . VAL A 1 90 ? -10.217 -1.056 0.685 1.00 89.25 90 VAL A C 1
ATOM 723 O O . VAL A 1 90 ? -9.212 -0.788 0.030 1.00 89.25 90 VAL A O 1
ATOM 726 N N . GLY A 1 91 ? -10.168 -1.859 1.751 1.00 79.69 91 GLY A N 1
ATOM 727 C CA . GLY A 1 91 ? -8.932 -2.469 2.238 1.00 79.69 91 GLY A CA 1
ATOM 728 C C . GLY A 1 91 ? -7.993 -1.488 2.940 1.00 79.69 91 GLY A C 1
ATOM 729 O O . GLY A 1 91 ? -6.789 -1.743 3.012 1.00 79.69 91 GLY A O 1
ATOM 730 N N . CYS A 1 92 ? -8.507 -0.362 3.447 1.00 70.56 92 CYS A N 1
ATOM 731 C CA . CYS A 1 92 ? -7.746 0.531 4.316 1.00 70.56 92 CYS A CA 1
ATOM 732 C C . CYS A 1 92 ? -7.563 -0.126 5.692 1.00 70.56 92 CYS A C 1
ATOM 734 O O . CYS A 1 92 ? -8.302 0.148 6.630 1.00 70.56 92 CYS A O 1
ATOM 736 N N . SER A 1 93 ? -6.558 -0.997 5.800 1.00 66.69 93 SER A N 1
ATOM 737 C CA . SER A 1 93 ? -6.024 -1.511 7.069 1.00 66.69 93 SER A CA 1
ATOM 738 C C . SER A 1 93 ? -4.775 -0.751 7.532 1.00 66.69 93 SER A C 1
ATOM 740 O O . SER A 1 93 ? -4.109 -1.163 8.481 1.00 66.69 93 SER A O 1
ATOM 742 N N . SER A 1 94 ? -4.424 0.341 6.845 1.00 67.19 94 SER A N 1
ATOM 743 C CA . SER A 1 94 ? -3.292 1.182 7.212 1.00 67.19 94 SER A CA 1
ATOM 744 C C . SER A 1 94 ? -3.708 2.188 8.276 1.00 67.19 94 SER A C 1
ATOM 746 O O . SER A 1 94 ? -4.568 3.035 8.024 1.00 67.19 94 SER A O 1
ATOM 748 N N . LEU A 1 95 ? -3.071 2.118 9.438 1.00 74.62 95 LEU A N 1
ATOM 749 C CA . LEU A 1 95 ? -3.134 3.181 10.432 1.00 74.62 95 LEU A CA 1
ATOM 750 C C . LEU A 1 95 ? -2.065 4.226 10.102 1.00 74.62 95 LEU A C 1
ATOM 752 O O . LEU A 1 95 ? -1.074 3.931 9.433 1.00 74.62 95 LEU A O 1
ATOM 756 N N . ALA A 1 96 ? -2.262 5.454 10.562 1.00 81.56 96 ALA A N 1
ATOM 757 C CA . ALA A 1 96 ? -1.262 6.503 10.444 1.00 81.56 96 ALA A CA 1
ATOM 758 C C . ALA A 1 96 ? -1.034 7.148 11.810 1.00 81.56 96 ALA A C 1
ATOM 760 O O . ALA A 1 96 ? -1.965 7.275 12.605 1.00 81.56 96 ALA A O 1
ATOM 761 N N . THR A 1 97 ? 0.207 7.523 12.095 1.00 85.12 97 THR A N 1
ATOM 762 C CA . THR A 1 97 ? 0.603 8.103 13.381 1.00 85.12 97 THR A CA 1
ATOM 763 C C . THR A 1 97 ? 1.692 9.145 13.178 1.00 85.12 97 THR A C 1
ATOM 765 O O . THR A 1 97 ? 2.569 8.966 12.342 1.00 85.12 97 THR A O 1
ATOM 768 N N . ALA A 1 98 ? 1.665 10.227 13.955 1.00 89.38 98 ALA A N 1
ATOM 769 C CA . ALA A 1 98 ? 2.754 11.207 13.978 1.00 89.38 98 ALA A CA 1
ATOM 770 C C . ALA A 1 98 ? 3.968 10.730 14.807 1.00 89.38 98 ALA A C 1
ATOM 772 O O . ALA A 1 98 ? 5.018 11.357 14.775 1.00 89.38 98 ALA A O 1
ATOM 773 N N . ALA A 1 99 ? 3.826 9.639 15.571 1.00 91.00 99 ALA A N 1
ATOM 774 C CA . ALA A 1 99 ? 4.863 9.101 16.452 1.00 91.00 99 ALA A CA 1
ATOM 775 C C . ALA A 1 99 ? 5.026 7.591 16.221 1.00 91.00 99 ALA A C 1
ATOM 777 O O . ALA A 1 99 ? 4.548 6.765 17.014 1.00 91.00 99 ALA A O 1
ATOM 778 N N . LEU A 1 100 ? 5.661 7.223 15.103 1.00 93.62 100 LEU A N 1
ATOM 779 C CA . LEU A 1 100 ? 5.772 5.827 14.675 1.00 93.62 100 LEU A CA 1
ATOM 780 C C . LEU A 1 100 ? 6.535 4.971 15.690 1.00 93.62 100 LEU A C 1
ATOM 782 O O . LEU A 1 100 ? 6.045 3.906 16.060 1.00 93.62 100 LEU A O 1
ATOM 786 N N . ASP A 1 101 ? 7.660 5.461 16.212 1.00 93.94 101 ASP A N 1
ATOM 787 C CA . ASP A 1 101 ? 8.487 4.715 17.172 1.00 93.94 101 ASP A CA 1
ATOM 788 C C . ASP A 1 101 ? 7.742 4.422 18.482 1.00 93.94 101 ASP A C 1
ATOM 790 O O . ASP A 1 101 ? 7.738 3.292 18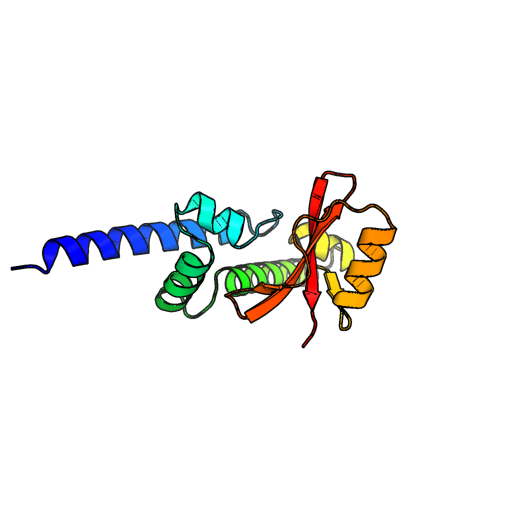.969 1.00 93.94 101 ASP A O 1
ATOM 794 N N . GLY A 1 102 ? 7.021 5.412 19.021 1.00 92.81 102 GLY A N 1
ATOM 795 C CA . GLY A 1 102 ? 6.200 5.226 20.221 1.00 92.81 102 GLY A CA 1
ATOM 796 C C . GLY A 1 102 ? 5.016 4.282 19.990 1.00 92.81 102 GLY A C 1
ATOM 797 O O . GLY A 1 102 ? 4.667 3.482 20.859 1.00 92.81 102 GLY A O 1
ATOM 798 N N . THR A 1 103 ? 4.411 4.335 18.801 1.00 91.44 103 THR A N 1
ATOM 799 C CA . THR A 1 103 ? 3.330 3.414 18.416 1.00 91.44 103 THR A CA 1
ATOM 800 C C . THR A 1 103 ? 3.853 1.983 18.289 1.00 91.44 103 THR A C 1
ATOM 802 O O . THR A 1 103 ? 3.237 1.054 18.810 1.00 91.44 103 THR A O 1
ATOM 805 N N . PHE A 1 104 ? 5.016 1.809 17.662 1.00 92.88 104 PHE A N 1
ATOM 806 C CA . PHE A 1 104 ? 5.683 0.521 17.513 1.00 92.88 104 PHE A CA 1
ATOM 807 C C . PHE A 1 104 ? 6.055 -0.103 18.863 1.00 92.88 104 PHE A C 1
ATOM 809 O O . PHE A 1 104 ? 5.727 -1.263 19.102 1.00 92.88 104 PHE A O 1
ATOM 816 N N . ALA A 1 105 ? 6.642 0.672 19.781 1.00 92.50 105 ALA A N 1
ATOM 817 C CA . ALA A 1 105 ? 6.985 0.189 21.119 1.00 92.50 105 ALA A CA 1
ATOM 818 C C . ALA A 1 105 ? 5.755 -0.345 21.877 1.00 92.50 105 ALA A C 1
ATOM 820 O O . ALA A 1 105 ? 5.817 -1.392 22.522 1.00 92.50 105 ALA A O 1
ATOM 821 N N . ARG A 1 106 ? 4.603 0.330 21.751 1.00 91.62 106 ARG A N 1
ATOM 822 C CA . ARG A 1 106 ? 3.338 -0.131 22.348 1.00 91.62 106 ARG A CA 1
ATOM 823 C C . ARG A 1 106 ? 2.826 -1.433 21.726 1.00 91.62 106 ARG A C 1
ATOM 825 O O . ARG A 1 106 ? 2.285 -2.258 22.454 1.00 91.62 106 ARG A O 1
ATOM 832 N N . LEU A 1 107 ? 2.999 -1.621 20.418 1.00 89.38 107 LEU A N 1
ATOM 833 C CA . LEU A 1 107 ? 2.606 -2.852 19.717 1.00 89.38 107 LEU A CA 1
ATOM 834 C C . LEU A 1 107 ? 3.494 -4.039 20.087 1.00 89.38 107 LEU A C 1
ATOM 836 O O . LEU A 1 107 ? 2.990 -5.138 20.317 1.00 89.38 107 LEU A O 1
ATOM 840 N N . GLN A 1 108 ? 4.805 -3.821 20.203 1.00 88.69 108 GLN A N 1
ATOM 841 C CA . GLN A 1 108 ? 5.709 -4.845 20.725 1.00 88.69 108 GLN A CA 1
ATOM 842 C C . GLN A 1 108 ? 5.334 -5.228 22.158 1.00 88.69 108 GLN A C 1
ATOM 844 O O . GLN A 1 108 ? 5.217 -6.412 22.464 1.00 88.69 108 GLN A O 1
ATOM 849 N N . ALA A 1 109 ? 5.072 -4.240 23.021 1.00 90.62 109 ALA A N 1
ATOM 850 C CA . ALA A 1 109 ? 4.671 -4.487 24.405 1.00 90.62 109 ALA A CA 1
ATOM 851 C C . ALA A 1 109 ? 3.328 -5.230 24.528 1.00 90.62 109 ALA A C 1
ATOM 853 O O . ALA A 1 109 ? 3.114 -5.935 25.511 1.00 90.62 109 ALA A O 1
ATOM 854 N N . SER A 1 110 ? 2.432 -5.113 23.539 1.00 88.50 110 SER A N 1
ATOM 855 C CA . SER A 1 110 ? 1.177 -5.875 23.509 1.00 88.50 110 SER A CA 1
ATOM 856 C C . SER A 1 110 ? 1.335 -7.315 23.004 1.00 88.50 110 SER A C 1
ATOM 858 O O . SER A 1 110 ? 0.347 -8.042 22.968 1.00 88.50 110 SER A O 1
ATOM 860 N N . GLY A 1 111 ? 2.538 -7.726 22.584 1.00 86.06 111 GLY A N 1
ATOM 861 C CA . GLY A 1 111 ? 2.799 -9.055 22.024 1.00 86.06 111 GLY A CA 1
ATOM 862 C C . GLY A 1 111 ? 2.352 -9.221 20.569 1.00 86.06 111 GLY A C 1
ATOM 863 O O . GLY A 1 111 ? 2.132 -10.348 20.130 1.00 86.06 111 GLY A O 1
ATOM 864 N N . ALA A 1 112 ? 2.185 -8.124 19.823 1.00 86.25 112 ALA A N 1
ATOM 865 C CA . ALA A 1 112 ? 1.834 -8.203 18.409 1.00 86.25 112 ALA A CA 1
ATOM 866 C C . ALA A 1 112 ? 3.000 -8.801 17.597 1.00 86.25 112 ALA A C 1
ATOM 868 O O . ALA A 1 112 ? 4.165 -8.479 17.840 1.00 86.25 112 ALA A O 1
ATOM 869 N N . GLU A 1 113 ? 2.702 -9.660 16.618 1.00 90.19 113 GLU A N 1
ATOM 870 C CA . GLU A 1 113 ? 3.732 -10.245 15.752 1.00 90.19 113 GLU A CA 1
ATOM 871 C C . GLU A 1 113 ? 4.311 -9.144 14.859 1.00 90.19 113 GLU A C 1
ATOM 873 O O . GLU A 1 113 ? 3.613 -8.603 13.998 1.00 90.19 113 GLU A O 1
ATOM 878 N N . VAL A 1 114 ? 5.579 -8.787 15.058 1.00 92.06 114 VAL A N 1
ATOM 879 C CA . VAL A 1 114 ? 6.256 -7.787 14.226 1.00 92.06 114 VAL A CA 1
ATOM 880 C C . VAL A 1 114 ? 6.678 -8.427 12.907 1.00 92.06 114 VAL A C 1
ATOM 882 O O . VAL A 1 114 ? 7.475 -9.358 12.880 1.00 92.06 114 VAL A O 1
ATOM 885 N N . VAL A 1 115 ? 6.160 -7.885 11.806 1.00 90.69 115 VAL A N 1
ATOM 886 C CA . VAL A 1 115 ? 6.544 -8.272 10.440 1.00 90.69 115 VAL A CA 1
ATOM 887 C C . VAL A 1 115 ? 7.675 -7.382 9.930 1.00 90.69 115 VAL A C 1
ATOM 889 O O . VAL A 1 115 ? 8.540 -7.840 9.189 1.00 90.69 115 VAL A O 1
ATOM 892 N N . GLN A 1 116 ? 7.659 -6.104 10.309 1.00 90.56 116 GLN A N 1
ATOM 893 C CA . GLN A 1 116 ? 8.632 -5.105 9.888 1.00 90.56 116 GLN A CA 1
ATOM 894 C C . GLN A 1 116 ? 8.773 -4.037 10.975 1.00 90.56 116 GLN A C 1
ATOM 896 O O . GLN A 1 116 ? 7.783 -3.419 11.375 1.00 90.56 116 GLN A O 1
ATOM 901 N N . GLU A 1 117 ? 10.002 -3.790 11.418 1.00 93.94 117 GLU A N 1
ATOM 902 C CA . GLU A 1 117 ? 10.322 -2.663 12.298 1.00 93.94 117 GLU A CA 1
ATOM 903 C C . GLU A 1 117 ? 10.161 -1.312 11.567 1.00 93.94 117 GLU A C 1
ATOM 905 O O . GLU A 1 117 ? 10.124 -1.287 10.330 1.00 93.94 117 GLU A O 1
ATOM 910 N N . PRO A 1 118 ? 10.049 -0.183 12.297 1.00 94.94 118 PRO A N 1
ATOM 911 C CA . PRO A 1 118 ? 10.004 1.148 11.701 1.00 94.94 118 PRO A CA 1
ATOM 912 C C . PRO A 1 118 ? 11.182 1.378 10.752 1.00 94.94 118 PRO A C 1
ATOM 914 O O . PRO A 1 118 ? 12.340 1.405 11.168 1.00 94.94 118 PRO A O 1
ATOM 917 N N . THR A 1 119 ? 10.898 1.554 9.465 1.00 94.00 119 THR A N 1
ATOM 918 C CA . THR A 1 119 ? 11.941 1.712 8.450 1.00 94.00 119 THR A CA 1
ATOM 919 C C . THR A 1 119 ? 11.504 2.632 7.319 1.00 94.00 119 THR A C 1
ATOM 921 O O . THR A 1 119 ? 10.316 2.777 7.028 1.00 94.00 119 THR A O 1
ATOM 924 N N . GLU A 1 120 ? 12.490 3.262 6.685 1.00 91.12 120 GLU A N 1
ATOM 925 C CA . GLU A 1 120 ? 12.307 4.072 5.486 1.00 91.12 120 GLU A CA 1
ATOM 926 C C . GLU A 1 120 ? 12.134 3.169 4.274 1.00 91.12 120 GLU A C 1
ATOM 928 O O . GLU A 1 120 ? 13.050 2.457 3.854 1.00 91.12 120 GLU A O 1
ATOM 933 N N . GLN A 1 121 ? 10.956 3.223 3.672 1.00 85.50 121 GLN A N 1
ATOM 934 C CA . GLN A 1 121 ? 10.687 2.453 2.478 1.00 85.50 121 GLN A CA 1
ATOM 935 C C . GLN A 1 121 ? 11.339 3.105 1.254 1.00 85.50 121 GLN A C 1
ATOM 937 O O . GLN A 1 121 ? 11.321 4.332 1.119 1.00 85.50 121 GLN A O 1
ATOM 942 N N . PRO A 1 122 ? 11.791 2.317 0.259 1.00 76.50 122 PRO A N 1
ATOM 943 C CA . PRO A 1 122 ? 12.348 2.839 -0.996 1.00 76.50 122 PRO A CA 1
ATOM 944 C C . PRO A 1 122 ? 11.410 3.774 -1.782 1.00 76.50 122 PRO A C 1
ATOM 946 O O . PRO A 1 122 ? 11.829 4.446 -2.724 1.00 76.50 122 PRO A O 1
ATOM 949 N N . TYR A 1 123 ? 10.122 3.788 -1.436 1.00 71.56 123 TYR A N 1
ATOM 950 C CA . TYR A 1 123 ? 9.090 4.638 -2.021 1.00 71.56 123 TYR A CA 1
ATOM 951 C C . TYR A 1 123 ? 8.784 5.909 -1.206 1.00 71.56 123 TYR A C 1
ATOM 953 O O . TYR A 1 123 ? 7.877 6.643 -1.592 1.00 71.56 123 TYR A O 1
ATOM 961 N N . GLY A 1 124 ? 9.564 6.206 -0.160 1.00 79.38 124 GLY A N 1
ATOM 962 C CA . GLY A 1 124 ? 9.561 7.489 0.557 1.00 79.38 124 GLY A CA 1
ATOM 963 C C . GLY A 1 124 ? 8.615 7.576 1.756 1.00 79.38 124 GLY A C 1
ATOM 964 O O . GLY A 1 124 ? 8.461 8.655 2.320 1.00 79.38 124 GLY A O 1
ATOM 965 N N . VAL A 1 125 ? 7.985 6.464 2.135 1.00 84.31 125 VAL A N 1
ATOM 966 C CA . VAL A 1 125 ? 7.138 6.363 3.330 1.00 84.31 125 VAL A CA 1
ATOM 967 C C . VAL A 1 125 ? 7.951 5.699 4.430 1.00 84.31 125 VAL A C 1
ATOM 969 O O . VAL A 1 125 ? 8.584 4.678 4.176 1.00 84.31 125 VAL A O 1
ATOM 972 N N . ARG A 1 126 ? 7.914 6.245 5.644 1.00 90.00 126 ARG A N 1
ATOM 973 C CA . ARG A 1 126 ? 8.399 5.535 6.827 1.00 90.00 126 ARG A CA 1
ATOM 974 C C . ARG A 1 126 ? 7.241 4.778 7.452 1.00 90.00 126 ARG A C 1
ATOM 976 O O . ARG A 1 126 ? 6.186 5.366 7.685 1.00 90.00 126 ARG A O 1
ATOM 983 N N . ASP A 1 127 ? 7.410 3.490 7.705 1.00 91.75 127 ASP A N 1
ATOM 984 C CA . ASP A 1 127 ? 6.354 2.677 8.301 1.00 91.75 127 ASP A CA 1
ATOM 985 C C . ASP A 1 127 ? 6.882 1.464 9.071 1.00 91.75 127 ASP A C 1
ATOM 987 O O . ASP A 1 127 ? 8.053 1.090 8.980 1.00 91.75 127 ASP A O 1
ATOM 991 N N . CYS A 1 128 ? 5.994 0.852 9.851 1.00 92.50 128 CYS A N 1
ATOM 992 C CA . CYS A 1 128 ? 6.179 -0.472 10.434 1.00 92.50 128 CYS A CA 1
ATOM 993 C C . CYS A 1 128 ? 5.002 -1.380 10.057 1.00 92.50 128 CYS A C 1
ATOM 995 O O . CYS A 1 128 ? 3.948 -0.916 9.605 1.00 92.50 128 CYS A O 1
ATOM 997 N N . ALA A 1 129 ? 5.183 -2.688 10.221 1.00 90.00 129 ALA A N 1
ATOM 998 C CA . ALA A 1 129 ? 4.142 -3.661 9.935 1.00 90.00 129 ALA A CA 1
ATOM 999 C C . ALA A 1 129 ? 4.076 -4.748 11.006 1.00 90.00 129 ALA A C 1
ATOM 1001 O O . ALA A 1 129 ? 5.097 -5.234 11.494 1.00 90.00 129 ALA A O 1
ATOM 1002 N N . SER A 1 130 ? 2.858 -5.162 11.334 1.00 89.38 130 SER A N 1
ATOM 1003 C CA . SER A 1 130 ? 2.578 -6.212 12.308 1.00 89.38 130 SER A CA 1
ATOM 1004 C C . SER A 1 130 ? 1.395 -7.064 11.851 1.00 89.38 130 SER A C 1
ATOM 1006 O O . SER A 1 130 ? 0.616 -6.624 11.001 1.00 89.38 130 SER A O 1
ATOM 1008 N N . ARG A 1 131 ? 1.262 -8.288 12.373 1.00 83.50 131 ARG A N 1
ATOM 1009 C CA . ARG A 1 131 ? 0.032 -9.072 12.217 1.00 83.50 131 ARG A CA 1
ATOM 1010 C C . ARG A 1 131 ? -0.899 -8.870 13.397 1.00 83.50 131 ARG A C 1
ATOM 1012 O O . ARG A 1 131 ? -0.469 -8.895 14.548 1.00 83.50 131 ARG A O 1
ATOM 1019 N N . ASP A 1 132 ? -2.182 -8.712 13.096 1.00 80.19 132 ASP A N 1
ATOM 1020 C CA . ASP A 1 132 ? -3.226 -8.849 14.107 1.00 80.19 132 ASP A CA 1
ATOM 1021 C C . ASP A 1 132 ? -3.428 -10.337 14.493 1.00 80.19 132 ASP A C 1
ATOM 1023 O O . ASP A 1 132 ? -2.906 -11.233 13.819 1.00 80.19 132 ASP A O 1
ATOM 1027 N N . PRO A 1 133 ? -4.201 -10.643 15.553 1.00 75.94 133 PRO A N 1
ATOM 1028 C CA . PRO A 1 133 ? -4.484 -12.027 15.949 1.00 75.94 133 PRO A CA 1
ATOM 1029 C C . PRO A 1 133 ? -5.214 -12.871 14.892 1.00 75.94 133 PRO A C 1
ATOM 1031 O O . PRO A 1 133 ? -5.200 -14.096 14.973 1.00 75.94 133 PRO A O 1
ATOM 1034 N N . ALA A 1 134 ? -5.856 -12.239 13.906 1.00 68.31 134 ALA A N 1
ATOM 1035 C CA . ALA A 1 134 ? -6.489 -12.918 12.778 1.00 68.31 134 ALA A CA 1
ATOM 1036 C C . ALA A 1 134 ? -5.507 -13.165 11.610 1.00 68.31 134 ALA A C 1
ATOM 1038 O O . ALA A 1 134 ? -5.895 -13.726 10.584 1.00 68.31 134 ALA A O 1
ATOM 1039 N N . GLY A 1 135 ? -4.235 -12.775 11.755 1.00 69.81 135 GLY A N 1
ATOM 1040 C CA . GLY A 1 135 ? -3.174 -12.937 10.761 1.00 69.81 135 GLY A CA 1
ATOM 1041 C C . GLY A 1 135 ? -3.134 -11.845 9.686 1.00 69.81 135 GLY A C 1
ATOM 1042 O O . GLY A 1 135 ? -2.301 -11.916 8.769 1.00 69.81 135 GLY A O 1
ATOM 1043 N N . ASN A 1 136 ? -3.993 -10.827 9.778 1.00 71.94 136 ASN A N 1
ATOM 1044 C CA . ASN A 1 136 ? -4.033 -9.719 8.832 1.00 71.94 136 ASN A CA 1
ATOM 1045 C C . ASN A 1 136 ? -2.800 -8.836 8.994 1.00 71.94 136 ASN A C 1
ATOM 1047 O O . ASN A 1 136 ? -2.400 -8.502 10.106 1.00 71.94 136 ASN A O 1
ATOM 1051 N N . LEU A 1 137 ? -2.225 -8.406 7.871 1.00 75.19 137 LEU A N 1
ATOM 1052 C CA . LEU A 1 137 ? -1.126 -7.449 7.877 1.00 75.19 137 LEU A CA 1
ATOM 1053 C C . LEU A 1 137 ? -1.663 -6.036 8.141 1.00 75.19 137 LEU A C 1
ATOM 1055 O O . LEU A 1 137 ? -2.389 -5.470 7.316 1.00 75.19 137 LEU A O 1
ATOM 1059 N N . ILE A 1 138 ? -1.257 -5.462 9.266 1.00 81.88 138 ILE A N 1
ATOM 1060 C CA . ILE A 1 138 ? -1.491 -4.069 9.632 1.00 81.88 138 ILE A CA 1
ATOM 1061 C C . ILE A 1 138 ? -0.212 -3.291 9.342 1.00 81.88 138 ILE A C 1
ATOM 1063 O O . ILE A 1 138 ? 0.846 -3.599 9.892 1.00 81.88 138 ILE A O 1
ATOM 1067 N N . ARG A 1 139 ? -0.305 -2.282 8.472 1.00 85.81 139 ARG A N 1
ATOM 1068 C CA . ARG A 1 139 ? 0.773 -1.305 8.268 1.00 85.81 139 ARG A CA 1
ATOM 1069 C C . ARG A 1 139 ? 0.450 -0.030 9.020 1.00 85.81 139 ARG A C 1
ATOM 1071 O O . ARG A 1 139 ? -0.703 0.402 9.044 1.00 85.81 139 ARG A O 1
ATOM 1078 N N . ILE A 1 140 ? 1.470 0.575 9.606 1.00 88.31 140 ILE A N 1
ATOM 1079 C CA . ILE A 1 140 ? 1.346 1.843 10.312 1.00 88.31 140 ILE A CA 1
ATOM 1080 C C . ILE A 1 140 ? 2.330 2.813 9.696 1.00 88.31 140 ILE A C 1
ATOM 1082 O O . ILE A 1 140 ? 3.538 2.639 9.825 1.00 88.31 140 ILE A O 1
ATOM 1086 N N . ASN A 1 141 ? 1.791 3.819 9.022 1.00 88.00 141 ASN A N 1
ATOM 1087 C CA . ASN A 1 141 ? 2.577 4.826 8.333 1.00 88.00 141 ASN A CA 1
ATOM 1088 C C . ASN A 1 141 ? 2.862 6.004 9.264 1.00 88.00 141 ASN A C 1
ATOM 1090 O O . ASN A 1 141 ? 1.995 6.426 10.035 1.00 88.00 141 ASN A O 1
ATOM 1094 N N . GLU A 1 142 ? 4.054 6.573 9.152 1.00 87.75 142 GLU A N 1
ATOM 1095 C CA . GLU A 1 142 ? 4.366 7.848 9.783 1.00 87.75 142 GLU A CA 1
ATOM 1096 C C . GLU A 1 142 ? 3.732 9.001 8.993 1.00 87.75 142 GLU A C 1
ATOM 1098 O O . GLU A 1 142 ? 3.894 9.101 7.774 1.00 87.75 142 GLU A O 1
ATOM 1103 N N . LEU A 1 143 ? 2.993 9.865 9.690 1.00 83.88 143 LEU A N 1
ATOM 1104 C CA . LEU A 1 143 ? 2.522 11.140 9.155 1.00 83.88 143 LEU A CA 1
ATOM 1105 C C . LEU A 1 143 ? 3.703 12.116 9.129 1.00 83.88 143 LEU A C 1
ATOM 1107 O O . LEU A 1 143 ? 4.312 12.359 10.170 1.00 83.88 143 LEU A O 1
ATOM 1111 N N . ARG A 1 144 ? 4.006 12.658 7.949 1.00 70.75 144 ARG A N 1
ATOM 1112 C CA . ARG A 1 144 ? 5.024 13.694 7.733 1.00 70.75 144 ARG A CA 1
ATOM 1113 C C . ARG A 1 144 ? 4.391 15.023 7.369 1.00 70.75 144 ARG A C 1
ATOM 1115 O O . ARG A 1 144 ? 3.340 14.989 6.690 1.00 70.75 144 ARG A O 1
#

Secondary structure (DSSP, 8-state):
--HHHHHHHHHHHHHHHHHHHHHHHHHTTS---HHHHHHHHTS-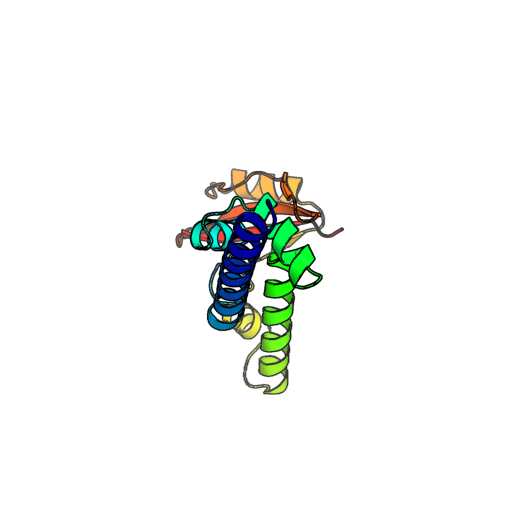HHHHHHHHHHHHSS-HHHHHHHHHHHHHHHHHHH-SS-HHHHHHHTT--EEEES-HHHHHHHHHHTT-EEEEEEEE-TTS-EEEEEE-TT--EEEEEEP-